Protein AF-A0A8X6VIM2-F1 (afdb_monomer)

Sequence (75 aa):
MSTMSQRSHLTVSKAWRVVGRLEGSQTQAEVAQLIVVSQSLISRIRNRFLETGSVQAEDQDKVVDGQQRPMKIVI

pLDDT: mean 71.71, std 18.47, range [34.0, 91.44]

Solvent-accessible surface area (backbone atoms only — not comparable to full-atom values): 4964 Å² total; per-residue (Å²): 135,83,79,81,76,77,72,76,82,63,51,43,72,56,47,49,51,50,50,59,40,47,74,66,75,43,50,65,69,58,50,21,69,74,68,72,46,57,56,71,56,52,51,52,49,50,52,41,28,74,76,67,76,46,58,73,55,94,74,71,77,75,70,87,77,78,82,94,69,86,80,79,80,84,129

Organism: Trichonephila clavipes (NCBI:txid2585209)

Structure (mmCIF, N/CA/C/O backbone):
data_AF-A0A8X6VIM2-F1
#
_entry.id   AF-A0A8X6VIM2-F1
#
loop_
_atom_site.group_PDB
_atom_site.id
_atom_site.type_symbol
_atom_site.label_atom_id
_atom_site.label_alt_id
_atom_site.label_comp_id
_atom_site.label_asym_id
_atom_site.label_entity_id
_atom_site.label_seq_id
_atom_site.pdbx_PDB_ins_code
_atom_site.Cartn_x
_atom_site.Cartn_y
_atom_site.Cartn_z
_atom_site.occupancy
_atom_site.B_iso_or_equiv
_atom_site.auth_seq_id
_atom_site.auth_comp_id
_atom_site.auth_asym_id
_atom_site.auth_atom_id
_atom_site.pdbx_PDB_model_num
ATOM 1 N N . MET A 1 1 ? 16.353 -24.772 13.592 1.00 34.00 1 MET A N 1
ATOM 2 C CA . MET A 1 1 ? 14.890 -24.554 13.573 1.00 34.00 1 MET A CA 1
ATOM 3 C C . MET A 1 1 ? 14.614 -23.439 12.578 1.00 34.00 1 MET A C 1
ATOM 5 O O . MET A 1 1 ? 14.769 -22.277 12.924 1.00 34.00 1 MET A O 1
ATOM 9 N N . SER A 1 2 ? 14.341 -23.778 11.318 1.00 40.88 2 SER A N 1
ATOM 10 C CA . SER A 1 2 ? 14.084 -22.777 10.278 1.00 40.88 2 SER A CA 1
ATOM 11 C C . SER A 1 2 ? 12.640 -22.311 10.412 1.00 40.88 2 SER A C 1
ATOM 13 O O . SER A 1 2 ? 11.716 -23.096 10.210 1.00 40.88 2 SER A O 1
ATOM 15 N N . THR A 1 3 ? 12.440 -21.060 10.818 1.00 46.34 3 THR A N 1
ATOM 16 C CA . THR A 1 3 ? 11.124 -20.425 10.834 1.00 46.34 3 THR A CA 1
ATOM 17 C C . THR A 1 3 ? 10.594 -20.407 9.402 1.00 46.34 3 THR A C 1
ATOM 19 O O . THR A 1 3 ? 11.154 -19.742 8.531 1.00 46.34 3 THR A O 1
ATOM 22 N N . MET A 1 4 ? 9.540 -21.182 9.129 1.00 40.16 4 MET A N 1
ATOM 23 C CA . MET A 1 4 ? 8.813 -21.101 7.865 1.00 40.16 4 MET A CA 1
ATOM 24 C C . MET A 1 4 ? 8.240 -19.688 7.753 1.00 40.16 4 MET A C 1
ATOM 26 O O . MET A 1 4 ? 7.176 -19.383 8.285 1.00 40.16 4 MET A O 1
ATOM 30 N N . SER A 1 5 ? 8.970 -18.798 7.081 1.00 43.31 5 SER A N 1
ATOM 31 C CA . SER A 1 5 ? 8.409 -17.549 6.589 1.00 43.31 5 SER A CA 1
ATOM 32 C C . SER A 1 5 ? 7.380 -17.922 5.531 1.00 43.31 5 SER A C 1
ATOM 34 O O . SER A 1 5 ? 7.710 -18.025 4.353 1.00 43.31 5 SER A O 1
ATOM 36 N N . GLN A 1 6 ? 6.126 -18.131 5.939 1.00 47.06 6 GLN A N 1
ATOM 37 C CA . GLN A 1 6 ? 4.988 -18.020 5.035 1.00 47.06 6 GLN A CA 1
ATOM 38 C C . GLN A 1 6 ? 4.940 -16.564 4.567 1.00 47.06 6 GLN A C 1
ATOM 40 O O . GLN A 1 6 ? 4.216 -15.726 5.106 1.00 47.06 6 GLN A O 1
ATOM 45 N N . ARG A 1 7 ? 5.764 -16.233 3.568 1.00 53.69 7 ARG A N 1
ATOM 46 C CA . ARG A 1 7 ? 5.558 -15.039 2.761 1.00 53.69 7 ARG A CA 1
ATOM 47 C C . ARG A 1 7 ? 4.224 -15.258 2.075 1.00 53.69 7 ARG A C 1
ATOM 49 O O . ARG A 1 7 ? 4.123 -16.024 1.124 1.00 53.69 7 ARG A O 1
ATOM 56 N N . SER A 1 8 ? 3.186 -14.639 2.629 1.00 55.62 8 SER A N 1
ATOM 57 C CA . SER A 1 8 ? 1.897 -14.481 1.972 1.00 55.62 8 SER A CA 1
ATOM 58 C C . SER A 1 8 ? 2.176 -13.891 0.595 1.00 55.62 8 SER A C 1
ATOM 60 O O . SER A 1 8 ? 2.439 -12.693 0.487 1.00 55.62 8 SER A O 1
ATOM 62 N N . HIS A 1 9 ? 2.179 -14.743 -0.430 1.00 59.88 9 HIS A N 1
ATOM 63 C CA . HIS A 1 9 ? 2.430 -14.359 -1.808 1.00 59.88 9 HIS A CA 1
ATOM 64 C C . HIS A 1 9 ? 1.270 -13.471 -2.254 1.00 59.88 9 HIS A C 1
ATOM 66 O O . HIS A 1 9 ? 0.202 -13.930 -2.666 1.00 59.88 9 HIS A O 1
ATOM 72 N N . LEU A 1 10 ? 1.438 -12.165 -2.057 1.00 67.12 10 LEU A N 1
ATOM 73 C CA . LEU A 1 10 ? 0.465 -11.193 -2.493 1.00 67.12 10 LEU A CA 1
ATOM 74 C C . LEU A 1 10 ? 0.704 -10.968 -3.980 1.00 67.12 10 LEU A C 1
ATOM 76 O O . LEU A 1 10 ? 1.703 -10.380 -4.381 1.00 67.12 10 LEU A O 1
ATOM 80 N N . THR A 1 11 ? -0.229 -11.440 -4.800 1.00 76.88 11 THR A N 1
ATOM 81 C CA . THR A 1 11 ? -0.220 -11.178 -6.241 1.00 76.88 11 THR A CA 1
ATOM 82 C C . THR A 1 11 ? -0.076 -9.677 -6.500 1.00 76.88 11 THR A C 1
ATOM 84 O O . THR A 1 11 ? -0.765 -8.890 -5.843 1.00 76.88 11 THR A O 1
ATOM 87 N N . VAL A 1 12 ? 0.729 -9.287 -7.491 1.00 77.06 12 VAL A N 1
ATOM 88 C CA . VAL A 1 12 ? 0.931 -7.889 -7.930 1.00 77.06 12 VAL A CA 1
ATOM 89 C C . VAL A 1 12 ? -0.395 -7.126 -8.045 1.00 77.06 12 VAL A C 1
ATOM 91 O O . VAL A 1 12 ? -0.523 -6.001 -7.570 1.00 77.06 12 VAL A O 1
ATOM 94 N N . SER A 1 13 ? -1.437 -7.777 -8.567 1.00 80.06 13 SER A N 1
ATOM 95 C CA . SER A 1 13 ? -2.783 -7.207 -8.701 1.00 80.06 13 SER A CA 1
ATOM 96 C C . SER A 1 13 ? -3.433 -6.81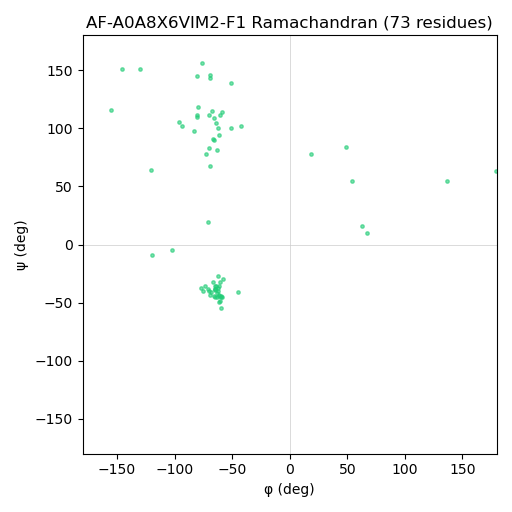5 -7.367 1.00 80.06 13 SER A C 1
ATOM 98 O O . SER A 1 13 ? -4.156 -5.824 -7.301 1.00 80.06 13 SER A O 1
ATOM 100 N N . LYS A 1 14 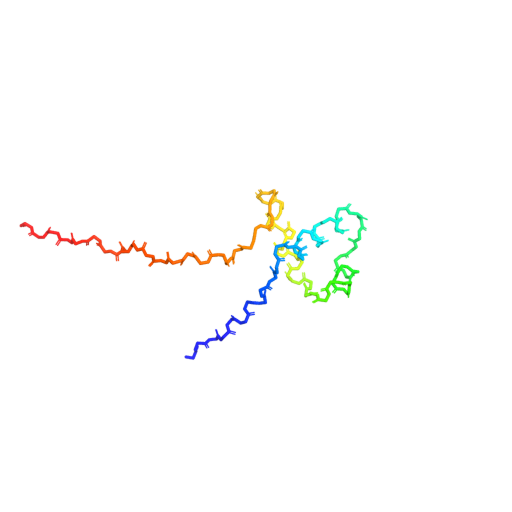? -3.194 -7.567 -6.287 1.00 83.00 14 LYS A N 1
ATOM 101 C CA . LYS A 1 14 ? -3.681 -7.222 -4.941 1.00 83.00 14 LYS A CA 1
ATOM 102 C C . LYS A 1 14 ? -2.881 -6.062 -4.344 1.00 83.00 14 LYS A C 1
ATOM 104 O 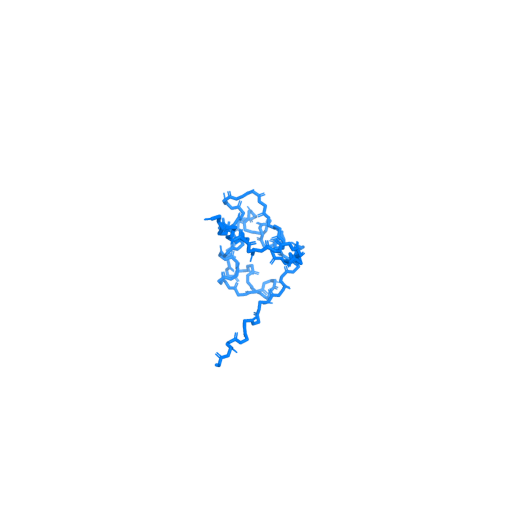O . LYS A 1 14 ? -3.481 -5.216 -3.692 1.00 83.00 14 LYS A O 1
ATOM 109 N N . ALA A 1 15 ? -1.575 -5.983 -4.602 1.00 84.75 15 ALA A N 1
ATOM 110 C CA . ALA A 1 15 ? -0.745 -4.868 -4.143 1.00 84.75 15 ALA A CA 1
ATOM 111 C C . ALA A 1 15 ? -1.156 -3.541 -4.806 1.00 84.75 15 ALA A C 1
ATOM 113 O O . ALA A 1 15 ? -1.379 -2.555 -4.109 1.00 84.75 15 ALA A O 1
ATOM 114 N N . TRP A 1 16 ? -1.379 -3.535 -6.125 1.00 87.31 16 TRP A N 1
ATOM 115 C CA . TRP A 1 16 ? -1.905 -2.3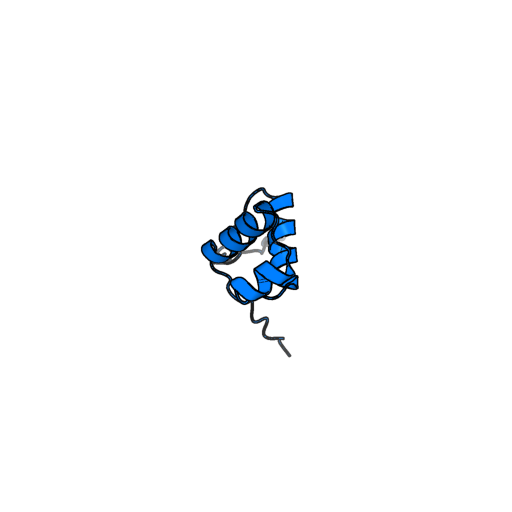56 -6.827 1.00 87.31 16 TRP A CA 1
ATOM 116 C C . TRP A 1 16 ? -3.314 -1.975 -6.374 1.00 87.31 16 TRP A C 1
ATOM 118 O O . TRP A 1 16 ? -3.617 -0.792 -6.248 1.00 87.31 16 TRP A O 1
ATOM 128 N N . ARG A 1 17 ? -4.169 -2.959 -6.058 1.00 88.81 17 ARG A N 1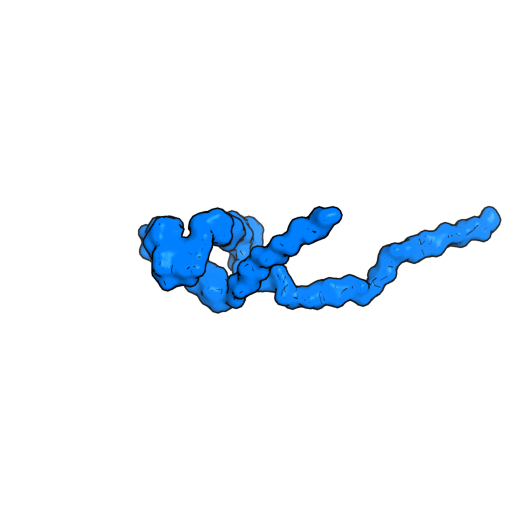
ATOM 129 C CA . ARG A 1 17 ? -5.478 -2.680 -5.447 1.00 88.81 17 ARG A CA 1
ATOM 130 C C . ARG A 1 17 ? -5.342 -2.013 -4.081 1.00 88.81 17 ARG A C 1
ATOM 132 O O . ARG A 1 17 ? -6.115 -1.109 -3.805 1.00 88.81 17 ARG A O 1
ATOM 139 N N . VAL A 1 18 ? -4.383 -2.422 -3.246 1.00 89.75 18 VAL A N 1
ATOM 140 C CA . VAL A 1 18 ? -4.104 -1.748 -1.966 1.00 89.75 18 VAL A CA 1
ATOM 141 C C . VAL A 1 18 ? -3.689 -0.295 -2.210 1.00 89.75 18 VAL A C 1
ATOM 143 O O . VAL A 1 18 ? -4.271 0.596 -1.600 1.00 89.75 18 VAL A O 1
ATOM 146 N N . VAL A 1 19 ? -2.747 -0.044 -3.126 1.00 89.88 19 VAL A N 1
ATOM 147 C CA . VAL A 1 19 ? -2.270 1.316 -3.442 1.00 89.88 19 VAL A CA 1
ATOM 148 C C . VAL A 1 19 ? -3.403 2.209 -3.941 1.00 89.88 19 VAL A C 1
ATOM 150 O O . VAL A 1 19 ? -3.675 3.227 -3.315 1.00 89.88 19 VAL A O 1
ATOM 153 N N . GLY A 1 20 ? -4.133 1.797 -4.982 1.00 90.62 20 GLY A N 1
ATOM 154 C CA . GLY A 1 20 ? -5.195 2.633 -5.554 1.00 90.62 20 GLY A CA 1
ATOM 155 C C . GLY A 1 20 ? -6.333 2.932 -4.570 1.00 90.62 20 GLY A C 1
ATOM 156 O O . GLY A 1 20 ? -6.984 3.969 -4.654 1.00 90.62 20 GLY A O 1
ATOM 157 N N . ARG A 1 21 ? -6.564 2.048 -3.592 1.00 90.88 21 ARG A N 1
ATOM 158 C CA . ARG A 1 21 ? -7.556 2.261 -2.528 1.00 90.88 21 ARG A CA 1
ATOM 159 C C . ARG A 1 21 ? -7.064 3.261 -1.479 1.00 90.88 21 ARG A C 1
ATOM 161 O O . ARG A 1 21 ? -7.836 4.117 -1.058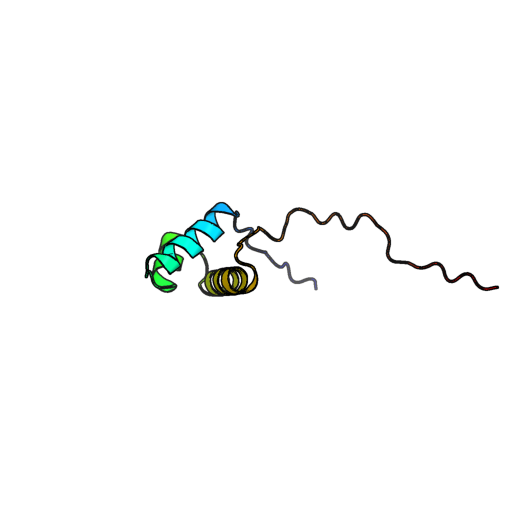 1.00 90.88 21 ARG A O 1
ATOM 168 N N . LEU A 1 22 ? -5.784 3.191 -1.107 1.00 88.19 22 LEU A N 1
ATOM 169 C CA . LEU A 1 22 ? -5.155 4.179 -0.225 1.00 88.19 22 LEU A CA 1
ATOM 170 C C . LEU A 1 22 ? -5.103 5.572 -0.872 1.00 88.19 22 LEU A C 1
ATOM 172 O O . LEU A 1 22 ? -5.346 6.562 -0.191 1.00 88.19 22 LEU A O 1
ATOM 176 N N . GLU A 1 23 ? -4.832 5.657 -2.177 1.00 89.06 23 GLU A N 1
ATOM 177 C CA . GLU A 1 23 ? -4.894 6.920 -2.932 1.00 89.06 23 GLU A CA 1
ATOM 178 C C . GLU A 1 23 ? -6.329 7.461 -3.031 1.00 89.06 23 GLU A C 1
ATOM 180 O O . GLU A 1 23 ? -6.547 8.668 -2.968 1.00 89.06 23 GLU A O 1
ATOM 185 N N . GLY A 1 24 ? -7.326 6.573 -3.075 1.00 90.69 24 GLY A N 1
ATOM 186 C CA . GLY A 1 24 ? -8.755 6.898 -3.006 1.00 90.69 24 GLY A CA 1
ATOM 187 C C . GLY A 1 24 ? -9.255 7.373 -1.634 1.00 90.69 24 GLY A C 1
ATOM 188 O O . GLY A 1 24 ? -10.454 7.303 -1.377 1.00 90.69 24 GLY A O 1
ATOM 189 N N . SER A 1 25 ? -8.362 7.832 -0.749 1.00 90.44 25 SER A N 1
ATOM 190 C CA . SER A 1 25 ? -8.647 8.297 0.621 1.00 90.44 25 SER A CA 1
ATOM 191 C C . SER A 1 25 ? -9.216 7.246 1.580 1.00 90.44 25 SER A C 1
ATOM 193 O O . SER A 1 25 ? -9.727 7.603 2.641 1.00 90.44 25 SER A O 1
ATOM 195 N N . GLN A 1 26 ? -9.116 5.952 1.258 1.00 91.44 26 GLN A N 1
ATOM 196 C CA . GLN A 1 26 ? -9.513 4.903 2.199 1.00 91.44 26 GLN A CA 1
ATOM 197 C C . GLN A 1 26 ? -8.419 4.647 3.232 1.00 91.44 26 GLN A C 1
ATOM 199 O O . GLN A 1 26 ? -7.218 4.694 2.951 1.00 91.44 26 GLN A O 1
ATOM 204 N N . THR A 1 27 ? -8.839 4.327 4.448 1.00 90.00 27 THR A N 1
ATOM 205 C CA . THR A 1 27 ? -7.937 4.015 5.553 1.00 90.00 27 THR A CA 1
ATOM 206 C C . THR A 1 27 ? -7.356 2.608 5.414 1.00 90.00 27 THR A C 1
ATOM 208 O O . THR A 1 27 ? -7.953 1.703 4.830 1.00 90.00 27 THR A O 1
ATOM 211 N N . GLN A 1 28 ? -6.196 2.364 6.031 1.00 87.50 28 GLN A N 1
ATOM 212 C CA . GLN A 1 28 ? -5.591 1.026 6.047 1.00 87.50 28 GLN A CA 1
ATOM 213 C C . GLN A 1 28 ? -6.515 -0.039 6.660 1.00 87.50 28 GLN A C 1
ATOM 215 O O . GLN A 1 28 ? -6.430 -1.206 6.290 1.00 87.50 28 GLN A O 1
ATOM 220 N N . ALA A 1 29 ? -7.382 0.340 7.604 1.00 88.31 29 ALA A N 1
ATOM 221 C CA . ALA A 1 29 ? -8.344 -0.563 8.233 1.00 88.31 29 ALA A CA 1
ATOM 222 C C . ALA A 1 29 ? -9.442 -1.006 7.261 1.00 88.31 29 ALA A C 1
ATOM 224 O O . ALA A 1 29 ? -9.762 -2.192 7.204 1.00 88.31 29 ALA A O 1
ATOM 225 N N . GLU A 1 30 ? -9.973 -0.081 6.465 1.00 88.81 30 GLU A N 1
ATOM 226 C CA . GLU A 1 30 ? -10.966 -0.392 5.433 1.00 88.81 30 GLU A CA 1
ATOM 227 C C . GLU A 1 30 ? -10.348 -1.258 4.333 1.00 88.81 30 GLU A C 1
ATOM 229 O O . GLU A 1 30 ? -10.909 -2.282 3.946 1.00 88.81 30 GLU A O 1
ATOM 234 N N . VAL A 1 31 ? -9.140 -0.912 3.883 1.00 88.44 31 VAL A N 1
ATOM 235 C CA . VAL A 1 31 ? -8.429 -1.672 2.846 1.00 88.44 31 VAL A CA 1
ATOM 236 C C . VAL A 1 31 ? -8.073 -3.088 3.318 1.00 88.44 31 VAL A C 1
ATOM 238 O O . VAL A 1 31 ? -8.194 -4.039 2.542 1.00 88.44 31 VAL A O 1
ATOM 241 N N . ALA A 1 32 ? -7.690 -3.257 4.588 1.00 87.31 32 ALA A N 1
ATOM 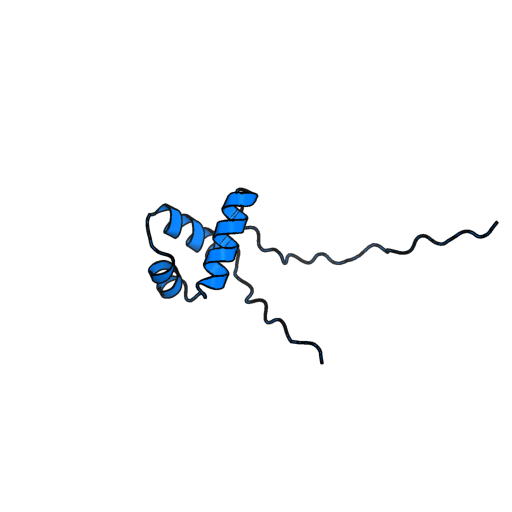242 C CA . ALA A 1 32 ? -7.406 -4.567 5.183 1.00 87.31 32 ALA A CA 1
ATOM 243 C C . ALA A 1 32 ? -8.630 -5.485 5.178 1.00 87.31 32 ALA A C 1
ATOM 245 O O . ALA A 1 32 ? -8.512 -6.656 4.817 1.00 87.31 32 ALA A O 1
ATOM 246 N N . GLN A 1 33 ? -9.800 -4.945 5.525 1.00 87.50 33 GLN A N 1
ATOM 247 C CA . GLN A 1 33 ? -11.058 -5.691 5.528 1.00 87.50 33 GLN A CA 1
ATOM 248 C C . GLN A 1 33 ? -11.510 -6.051 4.109 1.00 87.50 33 GLN A C 1
ATOM 250 O O . GLN A 1 33 ? -11.936 -7.175 3.865 1.00 87.50 33 GLN A O 1
ATOM 255 N N . LEU A 1 34 ? -11.361 -5.127 3.155 1.00 86.00 34 LEU A N 1
ATOM 256 C CA . LEU A 1 34 ? -11.795 -5.324 1.770 1.00 86.00 34 LEU A CA 1
ATOM 257 C C . LEU A 1 34 ? -10.935 -6.331 0.997 1.00 86.00 34 LEU A C 1
ATOM 259 O O . LEU A 1 34 ? -11.447 -7.075 0.164 1.00 86.00 34 LEU A O 1
ATOM 263 N N . ILE A 1 35 ? -9.620 -6.327 1.226 1.00 83.25 35 ILE A N 1
ATOM 264 C CA . ILE A 1 35 ? -8.662 -7.142 0.458 1.00 83.25 35 ILE A CA 1
ATOM 265 C C . ILE A 1 35 ? -8.226 -8.392 1.248 1.00 83.25 35 ILE A C 1
ATOM 267 O O . ILE A 1 35 ? -7.557 -9.267 0.695 1.00 83.25 35 ILE A O 1
ATOM 271 N N . VAL A 1 36 ? -8.666 -8.519 2.507 1.00 85.75 36 VAL A N 1
ATOM 272 C CA . VAL A 1 36 ? -8.338 -9.617 3.433 1.00 85.75 36 VAL A CA 1
ATOM 273 C C . VAL A 1 36 ? -6.820 -9.775 3.557 1.00 85.75 36 VAL A C 1
ATOM 275 O O . VAL A 1 36 ? -6.234 -10.824 3.290 1.00 85.75 36 VAL A O 1
ATOM 278 N N . VAL A 1 37 ? -6.159 -8.671 3.909 1.00 81.62 37 VAL A N 1
ATOM 279 C CA . VAL A 1 37 ? -4.703 -8.586 4.097 1.00 81.62 37 VAL A CA 1
ATOM 280 C C . VAL A 1 37 ? -4.383 -7.930 5.431 1.00 81.62 37 VAL A C 1
ATOM 282 O O . VAL A 1 37 ? -5.138 -7.094 5.922 1.00 81.62 37 VAL A O 1
ATOM 285 N N . SER A 1 38 ? -3.245 -8.286 6.026 1.00 85.50 38 SER A N 1
ATOM 286 C CA . SER A 1 38 ? -2.828 -7.672 7.286 1.00 85.50 38 SER A CA 1
ATOM 287 C C . SER A 1 38 ? -2.443 -6.203 7.093 1.00 85.50 38 SER A C 1
ATOM 289 O O . SER A 1 38 ? -1.847 -5.822 6.082 1.00 85.50 38 SER A O 1
ATOM 291 N N . GLN A 1 39 ? -2.717 -5.367 8.097 1.00 82.94 39 GLN A N 1
ATOM 292 C CA . GLN A 1 39 ? -2.308 -3.957 8.068 1.00 82.94 39 GLN A CA 1
ATOM 293 C C . GLN A 1 39 ? -0.784 -3.790 7.964 1.00 82.94 39 GLN A C 1
ATOM 295 O O . GLN A 1 39 ? -0.304 -2.874 7.299 1.00 82.94 39 GLN A O 1
ATOM 300 N N . SER A 1 40 ? -0.004 -4.712 8.536 1.00 85.44 40 SER A N 1
ATOM 301 C CA . SER A 1 40 ? 1.457 -4.726 8.388 1.00 85.44 40 SER A CA 1
ATOM 302 C C . SER A 1 40 ? 1.891 -4.909 6.931 1.00 85.44 40 SER A C 1
ATOM 304 O O . SER A 1 40 ? 2.855 -4.284 6.492 1.00 85.44 40 SER A O 1
ATOM 306 N N . LEU A 1 41 ? 1.174 -5.739 6.166 1.00 82.31 41 LEU A N 1
ATOM 307 C CA . LEU A 1 41 ? 1.433 -5.930 4.742 1.00 82.31 41 LEU A CA 1
ATOM 308 C C . LEU A 1 41 ? 1.053 -4.681 3.937 1.00 82.31 41 LEU A C 1
ATOM 310 O O . LEU A 1 41 ? 1.817 -4.270 3.069 1.00 82.31 41 LEU A O 1
ATOM 314 N N . ILE A 1 42 ? -0.063 -4.030 4.275 1.00 86.94 42 ILE A N 1
ATOM 315 C CA . ILE A 1 42 ? -0.459 -2.742 3.681 1.00 86.94 42 ILE A CA 1
ATOM 316 C C . ILE A 1 42 ? 0.616 -1.677 3.912 1.00 86.94 42 ILE A C 1
ATOM 318 O O . ILE A 1 42 ? 0.989 -0.973 2.977 1.00 86.94 42 ILE A O 1
ATOM 322 N N . SER A 1 43 ? 1.147 -1.584 5.133 1.00 87.00 43 SER A N 1
ATOM 323 C CA . SER A 1 43 ? 2.215 -0.641 5.472 1.00 87.00 43 SER A CA 1
ATOM 324 C C . SER A 1 43 ? 3.473 -0.880 4.630 1.00 87.00 43 SER A C 1
ATOM 326 O O . SER A 1 43 ? 4.009 0.055 4.040 1.00 87.00 43 SER A O 1
ATOM 328 N N . ARG A 1 44 ? 3.889 -2.146 4.466 1.00 86.00 44 ARG A N 1
ATOM 329 C CA . ARG A 1 44 ? 5.024 -2.506 3.598 1.00 86.00 44 ARG A CA 1
ATOM 330 C C . ARG A 1 44 ? 4.792 -2.129 2.136 1.00 86.00 44 ARG A C 1
ATOM 332 O O . ARG A 1 44 ? 5.686 -1.575 1.511 1.00 86.00 44 ARG A O 1
ATOM 339 N N . ILE A 1 45 ? 3.602 -2.405 1.603 1.00 86.94 45 ILE A N 1
ATOM 340 C CA . ILE A 1 45 ? 3.239 -2.070 0.217 1.00 86.94 45 ILE A CA 1
ATOM 341 C C . ILE A 1 45 ? 3.260 -0.559 0.009 1.00 86.94 45 ILE A C 1
ATOM 343 O O . ILE A 1 45 ? 3.830 -0.087 -0.970 1.00 86.94 45 ILE A O 1
ATOM 347 N N . ARG A 1 46 ? 2.680 0.200 0.945 1.00 87.06 46 ARG A N 1
ATOM 348 C CA . ARG A 1 46 ? 2.670 1.662 0.893 1.00 87.06 46 ARG A CA 1
ATOM 349 C C . ARG A 1 46 ? 4.085 2.228 0.936 1.00 87.06 46 ARG A C 1
ATOM 351 O O . ARG A 1 46 ? 4.416 3.046 0.089 1.00 87.06 46 ARG A O 1
ATOM 358 N N . ASN A 1 47 ? 4.913 1.787 1.882 1.00 88.00 47 ASN A N 1
ATOM 359 C CA . ASN A 1 47 ? 6.292 2.268 1.992 1.00 88.00 47 ASN A CA 1
ATOM 360 C C . ASN A 1 47 ? 7.078 1.969 0.717 1.00 88.00 47 ASN A C 1
ATOM 362 O O . ASN A 1 47 ? 7.706 2.862 0.163 1.00 88.00 47 ASN A O 1
ATOM 366 N N . ARG A 1 48 ? 6.946 0.755 0.180 1.00 85.25 48 ARG A N 1
ATOM 367 C CA . ARG A 1 48 ? 7.624 0.378 -1.058 1.00 85.25 48 ARG A CA 1
ATOM 368 C C . ARG A 1 48 ? 7.154 1.177 -2.274 1.00 85.25 48 ARG A C 1
ATOM 370 O O . ARG A 1 48 ? 7.973 1.548 -3.114 1.00 85.25 48 ARG A O 1
ATOM 377 N N . PHE A 1 49 ? 5.859 1.475 -2.362 1.00 86.69 49 PHE A N 1
ATOM 378 C CA . PHE A 1 49 ? 5.322 2.357 -3.397 1.00 86.69 49 PHE A CA 1
ATOM 379 C C . PHE A 1 49 ? 5.875 3.782 -3.273 1.00 86.69 49 PHE A C 1
ATOM 381 O O . PHE A 1 49 ? 6.259 4.366 -4.277 1.00 86.69 49 PHE A O 1
ATOM 388 N N . LEU A 1 50 ? 5.980 4.319 -2.054 1.00 85.44 50 LEU A N 1
ATOM 389 C CA . LEU A 1 50 ? 6.571 5.640 -1.814 1.00 85.44 50 LEU A CA 1
ATOM 390 C C . LEU A 1 50 ? 8.067 5.685 -2.158 1.00 85.44 50 LEU A C 1
ATOM 392 O O . LEU A 1 50 ? 8.544 6.696 -2.659 1.00 85.44 50 LEU A O 1
ATOM 396 N N . GLU A 1 51 ? 8.798 4.600 -1.907 1.00 86.69 51 GLU A N 1
ATOM 397 C CA . GLU A 1 51 ? 10.239 4.513 -2.169 1.00 86.69 51 GLU A CA 1
ATOM 398 C C . GLU A 1 51 ? 10.573 4.297 -3.651 1.00 86.69 51 GLU A C 1
ATOM 400 O O . GLU A 1 51 ? 11.566 4.827 -4.142 1.00 86.69 51 GLU A O 1
ATOM 405 N N . THR A 1 52 ? 9.774 3.502 -4.368 1.00 86.00 52 THR A N 1
ATOM 406 C CA . THR A 1 52 ? 10.123 3.023 -5.722 1.00 86.00 52 THR A CA 1
ATOM 407 C C . THR A 1 52 ? 9.140 3.442 -6.815 1.00 86.00 52 THR A C 1
ATOM 409 O O . THR A 1 52 ? 9.396 3.198 -7.992 1.00 86.00 52 THR A O 1
ATOM 412 N N . GLY A 1 53 ? 7.991 4.016 -6.453 1.00 84.25 53 GLY A N 1
ATOM 413 C CA . GLY A 1 53 ? 6.885 4.283 -7.378 1.00 84.25 53 GLY A CA 1
ATOM 414 C C . GLY A 1 53 ? 6.211 3.018 -7.921 1.00 84.25 53 GLY A C 1
ATOM 415 O O . GLY A 1 53 ? 5.417 3.095 -8.857 1.00 84.25 53 GLY A O 1
ATOM 416 N N . SER A 1 54 ? 6.532 1.835 -7.382 1.00 81.25 54 SER A N 1
ATOM 417 C CA . SER A 1 54 ? 6.051 0.559 -7.906 1.00 81.25 54 SER A CA 1
ATOM 418 C C . SER A 1 54 ? 5.801 -0.465 -6.804 1.00 81.25 54 SER A C 1
ATOM 420 O O . SER A 1 54 ? 6.444 -0.480 -5.757 1.00 81.25 54 SER A O 1
ATOM 422 N N . VAL A 1 55 ? 4.855 -1.368 -7.053 1.00 73.94 55 VAL A N 1
ATOM 423 C CA . VAL A 1 55 ? 4.553 -2.513 -6.184 1.00 73.94 55 VAL A CA 1
ATOM 424 C C . VAL A 1 55 ? 4.754 -3.808 -6.964 1.00 73.94 55 VAL A C 1
ATOM 426 O O . VAL A 1 55 ? 3.820 -4.551 -7.260 1.00 73.94 55 VAL A O 1
ATOM 429 N N . GLN A 1 56 ? 6.000 -4.068 -7.366 1.00 66.69 56 GLN A N 1
ATOM 430 C CA . GLN A 1 56 ? 6.360 -5.350 -7.977 1.00 66.69 56 GLN A CA 1
ATOM 431 C C . GLN A 1 56 ? 6.301 -6.471 -6.935 1.00 66.69 56 GLN A C 1
ATOM 433 O O . GLN A 1 56 ? 6.684 -6.274 -5.787 1.00 66.69 56 GLN A O 1
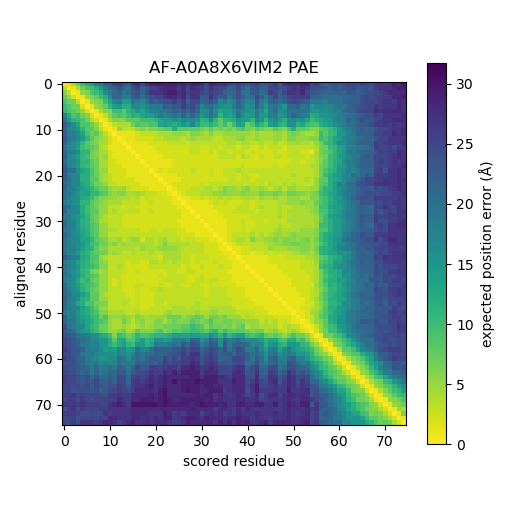ATOM 438 N N . ALA A 1 57 ? 5.869 -7.673 -7.314 1.00 54.28 57 ALA A N 1
ATOM 439 C CA . ALA A 1 57 ? 6.060 -8.843 -6.466 1.00 54.28 57 ALA A CA 1
ATOM 440 C C . ALA A 1 57 ? 7.567 -9.097 -6.389 1.00 54.28 57 ALA A C 1
ATOM 442 O O . ALA A 1 57 ? 8.185 -9.483 -7.377 1.00 54.28 57 ALA A O 1
ATOM 443 N N . GLU A 1 58 ? 8.170 -8.845 -5.231 1.00 54.91 58 GLU A N 1
ATOM 444 C CA . GLU A 1 58 ? 9.457 -9.460 -4.911 1.00 54.91 58 GLU A CA 1
ATOM 445 C C . GLU A 1 58 ? 9.188 -10.929 -4.617 1.00 54.91 58 GLU A C 1
ATOM 447 O O . GLU A 1 58 ? 9.025 -11.307 -3.466 1.00 54.91 58 GLU A O 1
ATOM 452 N N . ASP A 1 59 ? 8.995 -11.697 -5.684 1.00 47.09 59 ASP A N 1
ATOM 453 C CA . ASP A 1 59 ? 9.309 -13.121 -5.811 1.00 47.09 59 ASP A CA 1
ATOM 454 C C . ASP A 1 59 ? 8.886 -13.547 -7.234 1.00 47.09 59 ASP A C 1
ATOM 456 O O . ASP A 1 59 ? 7.968 -14.328 -7.455 1.00 47.09 59 ASP A O 1
ATOM 460 N N . GLN A 1 60 ? 9.533 -12.968 -8.248 1.00 42.84 60 GLN A N 1
ATOM 461 C CA . GLN A 1 60 ? 9.940 -13.813 -9.364 1.00 42.84 60 GLN A CA 1
ATOM 462 C C . GLN A 1 60 ? 11.360 -14.215 -9.029 1.00 42.84 60 GLN A C 1
ATOM 464 O O . GLN A 1 60 ? 12.258 -13.377 -9.088 1.00 42.84 60 GLN A O 1
ATOM 469 N N . ASP A 1 61 ? 11.493 -15.449 -8.552 1.00 39.44 61 ASP A N 1
ATOM 470 C CA . ASP A 1 61 ? 12.623 -16.329 -8.805 1.00 39.44 61 ASP A CA 1
ATOM 471 C C . ASP A 1 61 ? 13.869 -15.579 -9.298 1.00 39.44 61 ASP A C 1
ATOM 473 O O . ASP A 1 61 ? 14.224 -15.579 -10.478 1.00 39.44 61 ASP A O 1
ATOM 477 N N . LYS A 1 62 ? 14.584 -14.937 -8.367 1.00 39.22 62 LYS A N 1
ATOM 478 C CA . LYS A 1 62 ? 16.030 -14.973 -8.510 1.00 39.22 62 LYS A CA 1
ATOM 479 C C . LYS A 1 62 ? 16.400 -16.414 -8.209 1.00 39.22 62 LYS A C 1
ATOM 481 O O . LYS A 1 62 ? 16.799 -16.726 -7.089 1.00 39.22 62 LYS A O 1
ATOM 486 N N . VAL A 1 63 ? 16.286 -17.266 -9.230 1.00 45.97 63 VAL A N 1
ATOM 487 C CA . VAL A 1 63 ? 17.302 -18.280 -9.459 1.00 45.97 63 VAL A CA 1
ATOM 488 C C . VAL A 1 63 ? 18.625 -17.561 -9.231 1.00 45.97 63 VAL A C 1
ATOM 490 O O . VAL A 1 63 ? 19.068 -16.715 -10.008 1.00 45.97 63 VAL A O 1
ATOM 493 N N . VAL A 1 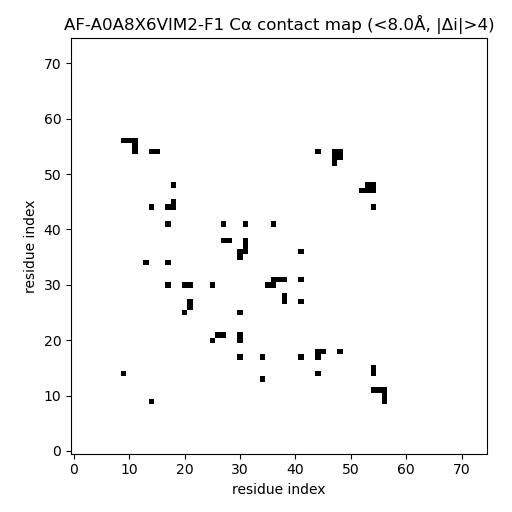64 ? 19.202 -17.801 -8.062 1.00 51.12 64 VAL A N 1
ATOM 494 C CA . VAL A 1 64 ? 20.602 -17.533 -7.768 1.00 51.12 64 VAL A CA 1
ATOM 495 C C . VAL A 1 64 ? 21.396 -18.541 -8.593 1.00 51.12 64 VAL A C 1
ATOM 497 O O . VAL A 1 64 ? 21.995 -19.466 -8.061 1.00 51.12 64 VAL A O 1
ATOM 500 N N . ASP A 1 65 ? 21.345 -18.385 -9.912 1.00 51.75 65 ASP A N 1
ATOM 501 C CA . ASP A 1 65 ? 22.232 -19.058 -10.843 1.00 51.75 65 ASP A CA 1
ATOM 502 C C . ASP A 1 65 ? 23.362 -18.072 -11.138 1.00 51.75 65 ASP A C 1
ATOM 504 O O . ASP A 1 65 ? 23.158 -17.029 -11.763 1.00 51.75 65 ASP A O 1
ATOM 508 N N . GLY A 1 66 ? 24.533 -18.332 -10.553 1.00 49.25 66 GLY A N 1
ATOM 509 C CA . GLY A 1 66 ? 25.717 -17.496 -10.759 1.00 49.25 66 GLY A CA 1
ATOM 510 C C . GLY A 1 66 ? 26.542 -17.176 -9.514 1.00 49.25 66 GLY A C 1
ATOM 511 O O . GLY A 1 66 ? 26.819 -16.017 -9.229 1.00 49.25 66 GLY A O 1
ATOM 512 N N . GLN A 1 67 ? 26.968 -18.210 -8.787 1.00 50.53 67 GLN A N 1
ATOM 513 C CA . GLN A 1 67 ? 28.359 -18.356 -8.337 1.00 50.53 67 GLN A CA 1
ATOM 514 C C . GLN A 1 67 ? 29.033 -17.142 -7.649 1.00 50.53 67 GLN A C 1
ATOM 516 O O . GLN A 1 67 ? 29.877 -16.459 -8.225 1.00 50.53 67 GLN A O 1
ATOM 521 N N . GLN A 1 68 ? 28.807 -16.975 -6.342 1.00 48.94 68 GLN A N 1
ATOM 522 C CA . GLN A 1 68 ? 29.819 -16.373 -5.464 1.00 48.94 68 GLN A CA 1
ATOM 523 C C . GLN A 1 68 ? 30.828 -17.441 -5.033 1.00 48.94 68 GLN A C 1
ATOM 525 O O . GLN A 1 68 ? 30.572 -18.158 -4.070 1.00 48.94 68 GLN A O 1
ATOM 530 N N . ARG A 1 69 ? 31.982 -17.501 -5.714 1.00 54.00 69 ARG A N 1
ATOM 531 C CA . ARG A 1 69 ? 33.318 -17.674 -5.102 1.00 54.00 69 ARG A CA 1
ATOM 532 C C . ARG A 1 69 ? 34.373 -17.086 -6.051 1.00 54.00 69 ARG A C 1
ATOM 534 O O . ARG A 1 69 ? 34.560 -17.649 -7.126 1.00 54.00 69 ARG A O 1
ATOM 541 N N . PRO A 1 70 ? 35.112 -16.022 -5.693 1.00 46.91 70 PRO A N 1
ATOM 542 C CA . PRO A 1 70 ? 36.393 -15.788 -6.342 1.00 46.91 70 PRO A CA 1
ATOM 543 C C . PRO A 1 70 ? 37.334 -16.922 -5.912 1.00 46.91 70 PRO A C 1
ATOM 545 O O . PRO A 1 70 ? 37.644 -17.065 -4.727 1.00 46.91 70 PRO A O 1
ATOM 548 N N . MET A 1 71 ? 37.760 -17.766 -6.857 1.00 48.03 71 MET A N 1
ATOM 549 C CA . MET A 1 71 ? 38.917 -18.632 -6.630 1.00 48.03 71 MET A CA 1
ATOM 550 C C . MET A 1 71 ? 40.105 -17.718 -6.329 1.00 48.03 71 MET A C 1
ATOM 552 O O . MET A 1 71 ? 40.540 -16.951 -7.185 1.00 48.03 71 MET A O 1
ATOM 556 N N . LYS A 1 72 ? 40.617 -17.782 -5.097 1.00 54.94 72 LYS A N 1
ATOM 557 C CA . LYS A 1 72 ? 41.947 -17.264 -4.788 1.00 54.94 72 LYS A CA 1
ATOM 558 C C . LYS A 1 72 ? 42.942 -18.099 -5.588 1.00 54.94 72 LYS A C 1
ATOM 560 O O . LYS A 1 72 ? 43.196 -19.247 -5.235 1.00 54.94 72 LYS A O 1
ATOM 565 N N . ILE A 1 73 ? 43.473 -17.529 -6.663 1.00 60.41 73 ILE A N 1
ATOM 566 C CA . ILE A 1 73 ? 44.708 -18.022 -7.263 1.00 60.41 73 ILE A CA 1
ATOM 567 C C . ILE A 1 73 ? 45.817 -17.677 -6.270 1.00 60.41 73 ILE A C 1
ATOM 569 O O . ILE A 1 73 ? 46.087 -16.507 -6.005 1.00 60.41 73 ILE A O 1
ATOM 573 N N . VAL A 1 74 ? 46.384 -18.716 -5.663 1.00 50.50 74 VAL A N 1
ATOM 574 C CA . VAL A 1 74 ? 47.674 -18.645 -4.981 1.00 50.50 74 VAL A CA 1
ATOM 575 C C . VAL A 1 74 ? 48.722 -18.734 -6.086 1.00 50.50 74 VAL A C 1
ATOM 577 O O . VAL A 1 74 ? 48.729 -19.717 -6.827 1.00 50.50 74 VAL A O 1
ATOM 580 N N . ILE A 1 75 ? 49.528 -17.683 -6.225 1.00 62.59 75 ILE A N 1
ATOM 581 C CA . ILE A 1 75 ? 50.773 -17.686 -7.001 1.00 62.59 75 ILE A CA 1
ATOM 582 C C . ILE A 1 75 ? 51.914 -17.832 -6.000 1.00 62.59 75 ILE A C 1
ATOM 584 O O . ILE A 1 75 ? 51.826 -17.149 -4.952 1.00 62.59 75 ILE A O 1
#

Secondary structure (DSSP, 8-state):
-----------HHHHHHHHHHHHTT--HHHHHHHHT--HHHHHHHHHHHHHHS----S-S-----S---------

Mean predicted aligned error: 13.03 Å

Nearest PDB structures (foldseek):
  1pdn-assembly1_C  TM=8.108E-01  e=9.811E-02  Drosophila melanogaster
  7bhy-assembly1_A  TM=7.822E-01  e=3.824E-01  Bacillus subtilis subsp. subtilis str. 168
  3tgn-assembly1_A  TM=6.169E-01  e=6.421E-01  Streptococcus pneumoniae D39
  2w29-assembly1_B  TM=6.027E-01  e=1.150E+00  Mycobacterium tuberculosis H37Rv
  5ffz-assembly1_A-2  TM=6.070E-01  e=3.460E+00  Staphylococcus aureus

Radius of gyration: 18.13 Å; Cα contacts (8 Å, |Δi|>4): 39; chains: 1; bounding box: 63×33×24 Å

Foldseek 3Di:
DDPPPPPVQQPQVLLVVLVVVVVVVDDLVVSCVVSVHDSVVSVVSVVCCVVPVGRDRPDPDPPVPDDPDDPPDDD

InterPro domains:
  IPR009057 Homedomain-like superfamily [SSF46689] (9-61)